Protein AF-M7X7Y0-F1 (afdb_monomer_lite)

Radius of gyration: 31.41 Å; chains: 1; bounding box: 99×61×88 Å

Organism: NCBI:txid885315

Foldseek 3Di:
DDDDDDDDDDDPPPPPPPPPPDPPPPPQDDDDPVLVVVLVVLVVVLVVLVVVLVCLVVDDCPPPNVVSVVVSVVVNVVSVVVNVVSVVVSCVSNVNVVVVVVVVVVVVVVVVVVVVVVVVVVVVVPPDDDDPDDDD

Secondary structure (DSSP, 8-state):
--------------------S-----------HHHHHHHHHHHHHHHHHHHHHHHGGG----SSHHHHHHHHHHHHHHHHHHHHHHHHHHHHHTHHHHHHHHHHHHHHHHHHHHHHHHHHHHHHHTS-----PP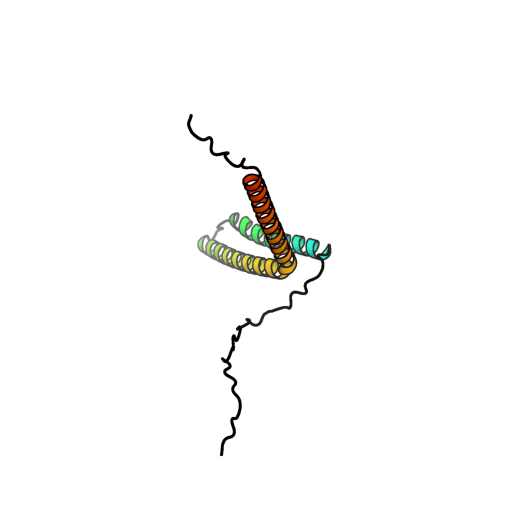P-

pLDDT: mean 76.09, std 19.0, range [36.41, 96.19]

Structure (mmCIF, N/CA/C/O backbone):
data_AF-M7X7Y0-F1
#
_entry.id   AF-M7X7Y0-F1
#
loop_
_atom_site.group_PDB
_atom_site.id
_atom_site.type_symbol
_atom_site.label_atom_id
_atom_site.label_alt_id
_atom_site.label_comp_id
_atom_site.label_asym_id
_atom_site.label_entity_id
_atom_site.label_seq_id
_atom_site.pdbx_PDB_ins_code
_atom_site.Cartn_x
_atom_site.Cartn_y
_atom_site.Cartn_z
_atom_site.occupancy
_atom_site.B_iso_or_equiv
_atom_site.auth_seq_id
_atom_site.auth_comp_id
_atom_site.auth_asym_id
_atom_site.auth_atom_id
_atom_site.pdbx_PDB_model_num
ATOM 1 N N . ILE A 1 1 ? -74.889 20.109 4.303 1.00 41.19 1 ILE A N 1
ATOM 2 C CA . ILE A 1 1 ? -74.676 19.090 5.358 1.00 41.19 1 ILE A CA 1
ATOM 3 C C . ILE A 1 1 ? -73.226 18.652 5.246 1.00 41.19 1 ILE A C 1
ATOM 5 O O . ILE A 1 1 ? -72.771 18.409 4.138 1.00 41.19 1 ILE A O 1
ATOM 9 N N . TRP A 1 2 ? -72.498 18.743 6.352 1.00 36.41 2 TRP A N 1
ATOM 10 C CA . TRP A 1 2 ? -71.048 18.592 6.461 1.00 36.41 2 TRP A CA 1
ATOM 11 C C . TRP A 1 2 ? -70.622 17.116 6.462 1.00 36.41 2 TRP A C 1
ATOM 13 O O . TRP A 1 2 ? -71.328 16.296 7.037 1.00 36.41 2 TRP A O 1
ATOM 23 N N . SER A 1 3 ? -69.446 16.824 5.897 1.00 43.16 3 SER A N 1
ATOM 24 C CA . SER A 1 3 ? -68.538 15.722 6.276 1.00 43.16 3 SER A CA 1
ATOM 25 C C . SER A 1 3 ? -67.193 16.004 5.586 1.00 43.16 3 SER A C 1
ATOM 27 O O . SER A 1 3 ? -67.077 15.802 4.385 1.00 43.16 3 SER A O 1
ATOM 29 N N . LEU A 1 4 ? -66.301 16.815 6.167 1.00 46.25 4 LEU A N 1
ATOM 30 C CA . LEU A 1 4 ? -65.122 16.363 6.927 1.00 46.25 4 LEU A CA 1
ATOM 31 C C . LEU A 1 4 ? -64.569 15.014 6.446 1.00 46.25 4 LEU A C 1
ATOM 33 O O . LEU A 1 4 ? -64.983 13.976 6.944 1.00 46.25 4 LEU A O 1
ATOM 37 N N . ASP A 1 5 ? -63.597 15.071 5.534 1.00 49.19 5 ASP A N 1
ATOM 38 C CA . ASP A 1 5 ? -62.614 14.006 5.352 1.00 49.19 5 ASP A CA 1
ATOM 39 C C . ASP A 1 5 ? -61.228 14.529 5.740 1.00 49.19 5 ASP A C 1
ATOM 41 O O . ASP A 1 5 ? -60.847 15.669 5.460 1.00 49.19 5 ASP A O 1
ATOM 45 N N . GLN A 1 6 ? -60.539 13.689 6.501 1.00 46.81 6 GLN A N 1
ATOM 46 C CA . GLN A 1 6 ? -59.358 13.975 7.299 1.00 46.81 6 GLN A CA 1
ATOM 47 C C . GLN A 1 6 ? -58.113 14.357 6.489 1.00 46.81 6 GLN A C 1
ATOM 49 O O . GLN A 1 6 ? -57.809 13.833 5.424 1.00 46.81 6 GLN A O 1
ATOM 54 N N . THR A 1 7 ? -57.330 15.223 7.122 1.00 46.62 7 THR A N 1
ATOM 55 C CA . THR A 1 7 ? -55.920 15.539 6.886 1.00 46.62 7 THR A CA 1
ATOM 56 C C . THR A 1 7 ? -55.005 14.318 6.735 1.00 46.62 7 THR A C 1
ATOM 58 O O . THR A 1 7 ? -55.013 13.453 7.606 1.00 46.62 7 THR A O 1
ATOM 61 N N . MET A 1 8 ? -54.051 14.381 5.798 1.00 38.62 8 MET A N 1
ATOM 62 C CA . MET A 1 8 ? -52.625 14.262 6.145 1.00 38.62 8 MET A CA 1
ATOM 63 C C . MET A 1 8 ? -51.745 15.062 5.175 1.00 38.62 8 MET A C 1
ATOM 65 O O . MET A 1 8 ? -51.683 14.791 3.980 1.00 38.62 8 MET A O 1
ATOM 69 N N . TYR A 1 9 ? -51.040 16.048 5.733 1.00 43.72 9 TYR A N 1
ATOM 70 C CA . TYR A 1 9 ? -49.826 16.618 5.158 1.00 43.72 9 TYR A CA 1
ATOM 71 C C . TYR A 1 9 ? -48.698 15.582 5.269 1.00 43.72 9 TYR A C 1
ATOM 73 O O . TYR A 1 9 ? -48.505 15.003 6.337 1.00 43.72 9 TYR A O 1
ATOM 81 N N . GLY A 1 10 ? -47.926 15.386 4.199 1.00 39.28 10 GLY A N 1
ATOM 82 C CA . GLY A 1 10 ? -46.721 14.556 4.213 1.00 39.28 10 GLY A CA 1
ATOM 83 C C . GLY A 1 10 ? -45.815 14.858 3.020 1.00 39.28 10 GLY A C 1
ATOM 84 O O . GLY A 1 10 ? -46.200 14.669 1.870 1.00 39.28 10 GLY A O 1
ATOM 85 N N . THR A 1 11 ? -44.617 15.367 3.296 1.00 48.75 11 THR A N 1
ATOM 86 C CA . THR A 1 11 ? -43.561 15.703 2.328 1.00 48.75 11 THR A CA 1
ATOM 87 C C . THR A 1 11 ? -43.019 14.436 1.650 1.00 48.75 11 THR A C 1
ATOM 89 O O . THR A 1 11 ? -42.807 13.440 2.348 1.00 48.75 11 THR A O 1
ATOM 92 N N . PRO A 1 12 ? -42.705 14.430 0.339 1.00 43.41 12 PRO A N 1
ATOM 93 C CA . PRO A 1 12 ? -41.989 13.311 -0.256 1.00 43.41 12 PRO A CA 1
ATOM 94 C C . PRO A 1 12 ? -40.537 13.335 0.233 1.00 43.41 12 PRO A C 1
ATOM 96 O O . PRO A 1 12 ? -39.688 14.025 -0.325 1.00 43.41 12 PRO A O 1
ATOM 99 N N . ASN A 1 13 ? -40.234 12.570 1.281 1.00 48.16 13 ASN A N 1
ATOM 100 C CA . ASN A 1 13 ? -38.856 12.299 1.673 1.00 48.16 13 ASN A CA 1
ATOM 101 C C . ASN A 1 13 ? -38.275 11.222 0.746 1.00 48.16 13 ASN A C 1
ATOM 103 O O . ASN A 1 13 ? -38.129 10.062 1.125 1.00 48.16 13 ASN A O 1
ATOM 107 N N . ARG A 1 14 ? -37.990 11.590 -0.506 1.00 45.66 14 ARG A N 1
ATOM 108 C CA . ARG A 1 14 ? -37.113 10.792 -1.366 1.00 45.66 14 ARG A CA 1
ATOM 109 C C . ARG A 1 14 ? -35.704 11.356 -1.255 1.00 45.66 14 ARG A C 1
ATOM 111 O O . ARG A 1 14 ? -35.215 12.018 -2.160 1.00 45.66 14 ARG A O 1
ATOM 118 N N . CYS A 1 15 ? -35.037 11.054 -0.145 1.00 43.91 15 CYS A N 1
ATOM 119 C CA . CYS A 1 15 ? -33.591 10.883 -0.193 1.00 43.91 15 CYS A CA 1
ATOM 120 C C . CYS A 1 15 ? -33.321 9.592 -0.974 1.00 43.91 15 CYS A C 1
ATOM 122 O O . CYS A 1 15 ? -33.114 8.533 -0.385 1.00 43.91 15 CYS A O 1
ATOM 124 N N . THR A 1 16 ? -33.361 9.662 -2.306 1.00 44.44 16 THR A N 1
ATOM 125 C CA . THR A 1 16 ? -32.628 8.711 -3.142 1.00 44.44 16 THR A CA 1
ATOM 126 C C . THR A 1 16 ? -31.160 8.938 -2.837 1.00 44.44 16 THR A C 1
ATOM 128 O O . THR A 1 16 ? -30.530 9.881 -3.307 1.00 44.44 16 THR A O 1
ATOM 131 N N . ARG A 1 17 ? -30.653 8.128 -1.913 1.00 47.12 17 ARG A N 1
ATOM 132 C CA . ARG A 1 17 ? -29.229 7.963 -1.703 1.00 47.12 17 ARG A CA 1
ATOM 133 C C . ARG A 1 17 ? -28.764 7.204 -2.940 1.00 47.12 17 ARG A C 1
ATOM 135 O O . ARG A 1 17 ? -29.065 6.021 -3.059 1.00 47.12 17 ARG A O 1
ATOM 142 N N . ASP A 1 18 ? -28.126 7.900 -3.874 1.00 40.94 18 ASP A N 1
ATOM 143 C CA . ASP A 1 18 ? -27.363 7.258 -4.941 1.00 40.94 18 ASP A CA 1
ATOM 144 C C . ASP A 1 18 ? -26.208 6.515 -4.267 1.00 40.94 18 ASP A C 1
ATOM 146 O O . ASP A 1 18 ? -25.141 7.065 -3.989 1.00 40.94 18 ASP A O 1
ATOM 150 N N . VAL A 1 19 ? -26.480 5.273 -3.877 1.00 47.00 19 VAL A N 1
ATOM 151 C CA . VAL A 1 19 ? -25.475 4.345 -3.390 1.00 47.00 19 VAL A CA 1
ATOM 152 C C . VAL A 1 19 ? -24.852 3.737 -4.636 1.00 47.00 19 VAL A C 1
ATOM 154 O O . VAL A 1 19 ? -25.443 2.886 -5.291 1.00 47.00 19 VAL A O 1
ATOM 157 N N . SER A 1 20 ? -23.687 4.275 -4.988 1.00 41.56 20 SER A N 1
ATOM 158 C CA . SER A 1 20 ? -22.780 3.752 -6.006 1.00 41.56 20 SER A CA 1
ATOM 159 C C . SER A 1 20 ? -22.721 2.222 -5.947 1.00 41.56 20 SER A C 1
ATOM 161 O O . SER A 1 20 ? -22.429 1.653 -4.895 1.00 41.56 20 SER A O 1
ATOM 163 N N . GLU A 1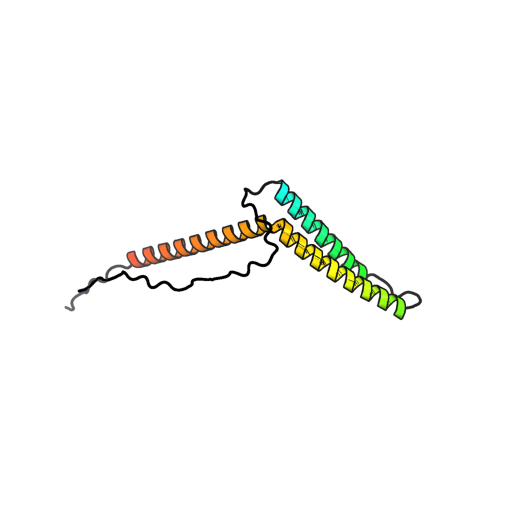 21 ? -22.977 1.580 -7.086 1.00 45.47 21 GLU A N 1
ATOM 164 C CA . GLU A 1 21 ? -22.930 0.133 -7.311 1.00 45.47 21 GLU A CA 1
ATOM 165 C C . GLU A 1 21 ? -21.505 -0.421 -7.128 1.00 45.47 21 GLU A C 1
ATOM 167 O O . GLU A 1 21 ? -20.798 -0.682 -8.091 1.00 45.47 21 GLU A O 1
ATOM 172 N N . GLU A 1 22 ? -21.055 -0.576 -5.884 1.00 43.03 22 GLU A N 1
ATOM 173 C CA . GLU A 1 22 ? -19.995 -1.525 -5.505 1.00 43.03 22 GLU A CA 1
ATOM 174 C C . GLU A 1 22 ? -19.990 -1.781 -3.983 1.00 43.03 22 GLU A C 1
ATOM 176 O O . GLU A 1 22 ? -18.950 -1.949 -3.344 1.00 43.03 22 GLU A O 1
ATOM 181 N N . GLU A 1 23 ? -21.167 -1.804 -3.353 1.00 41.75 23 GLU A N 1
ATOM 182 C CA . GLU A 1 23 ? -21.289 -2.218 -1.954 1.00 41.75 23 GLU A CA 1
ATOM 183 C C . GLU A 1 23 ? -21.222 -3.747 -1.856 1.00 41.75 23 GLU A C 1
ATOM 185 O O . GLU A 1 23 ? -22.228 -4.440 -1.737 1.00 41.75 23 GLU 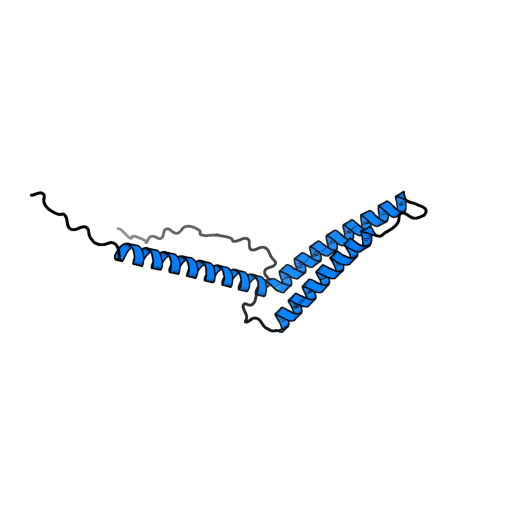A O 1
ATOM 190 N N . THR A 1 24 ? -20.010 -4.307 -1.879 1.00 54.56 24 THR A N 1
ATOM 191 C CA . THR A 1 24 ? -19.786 -5.583 -1.185 1.00 54.56 24 THR A CA 1
ATOM 192 C C . THR A 1 24 ? -20.185 -5.370 0.271 1.00 54.56 24 THR A C 1
ATOM 194 O O . THR A 1 24 ? -19.511 -4.618 0.976 1.00 54.56 24 THR A O 1
ATOM 197 N N . GLU A 1 25 ? -21.284 -5.992 0.703 1.00 55.97 25 GLU A N 1
ATOM 198 C CA . GLU A 1 25 ? -21.741 -5.974 2.092 1.00 55.97 25 GLU A CA 1
ATOM 199 C C . GLU A 1 25 ? -20.566 -6.333 3.011 1.00 55.97 25 GLU A C 1
ATOM 201 O O . GLU A 1 25 ? -20.072 -7.464 3.028 1.00 55.97 25 GLU A O 1
ATOM 206 N N . ILE A 1 26 ? -20.060 -5.346 3.754 1.00 60.38 26 ILE A N 1
ATOM 207 C CA . ILE A 1 26 ? -18.989 -5.576 4.720 1.00 60.38 26 ILE A CA 1
ATOM 208 C C . ILE A 1 26 ? -19.633 -6.320 5.884 1.00 60.38 26 ILE A C 1
ATOM 210 O O . ILE A 1 26 ? -20.260 -5.710 6.749 1.00 60.38 26 ILE A O 1
ATOM 214 N N . VAL A 1 27 ? -19.503 -7.646 5.890 1.00 64.94 27 VAL A N 1
ATOM 215 C CA . VAL A 1 27 ? -19.996 -8.488 6.982 1.00 64.94 27 VAL A CA 1
ATOM 216 C C . VAL A 1 27 ? -19.231 -8.116 8.250 1.00 64.94 27 VAL A C 1
ATOM 218 O O . VAL A 1 27 ? -18.058 -8.469 8.411 1.00 64.94 27 VAL A O 1
ATOM 221 N N . ASP A 1 28 ? -19.886 -7.380 9.147 1.00 71.56 28 ASP A N 1
ATOM 222 C CA . ASP A 1 28 ? -19.315 -7.037 10.443 1.00 71.56 28 ASP A CA 1
ATOM 223 C C . ASP A 1 28 ? -19.215 -8.307 11.294 1.00 71.56 28 ASP A C 1
ATOM 225 O O . ASP A 1 28 ? -20.204 -8.886 11.744 1.00 71.56 28 ASP A O 1
ATOM 229 N N . ARG A 1 29 ? -17.984 -8.791 11.451 1.00 83.75 29 ARG A N 1
ATOM 230 C CA . ARG A 1 29 ? -17.655 -10.017 12.181 1.00 83.75 29 ARG A CA 1
ATOM 231 C C . ARG A 1 29 ? -16.436 -9.804 13.067 1.00 83.75 29 ARG A C 1
ATOM 233 O O . ARG A 1 29 ? -15.643 -8.902 12.791 1.00 83.75 29 ARG A O 1
ATOM 240 N N . PRO A 1 30 ? -16.212 -10.623 14.110 1.00 83.56 30 PRO A N 1
ATOM 241 C CA . PRO A 1 30 ? -14.978 -10.590 14.894 1.00 83.56 30 PRO A CA 1
ATOM 242 C C . PRO A 1 30 ? -13.726 -10.695 14.010 1.00 83.56 30 PRO A C 1
ATOM 244 O O . PRO A 1 30 ? -13.730 -11.389 12.990 1.00 83.56 30 PRO A O 1
ATOM 247 N N . ILE A 1 31 ? -12.661 -9.984 14.402 1.00 86.19 31 ILE A N 1
ATOM 248 C CA . ILE A 1 31 ? -11.365 -10.091 13.717 1.00 86.19 31 ILE A CA 1
ATOM 249 C C . ILE A 1 31 ? -10.805 -11.479 14.012 1.00 86.19 31 ILE A C 1
ATOM 251 O O . ILE A 1 31 ? -10.792 -11.912 15.163 1.00 86.19 31 ILE A O 1
ATOM 255 N N . SER A 1 32 ? -10.336 -12.156 12.973 1.00 89.38 32 SER A N 1
ATOM 256 C CA . SER A 1 32 ? -9.671 -13.450 13.071 1.00 89.38 32 SER A CA 1
ATOM 257 C C . SER A 1 32 ? -8.182 -13.321 12.754 1.00 89.38 32 SER A C 1
ATOM 259 O O . SER A 1 32 ? -7.750 -12.368 12.106 1.00 89.38 32 SER A O 1
ATOM 261 N N . LEU A 1 33 ? -7.389 -14.323 13.144 1.00 89.56 33 LEU A N 1
ATOM 262 C CA . LEU A 1 33 ? -5.967 -14.383 12.791 1.00 89.56 33 LEU A CA 1
ATOM 263 C C . LEU A 1 33 ? -5.749 -14.360 11.268 1.00 89.56 33 LEU A C 1
ATOM 265 O O . LEU A 1 33 ? -4.787 -13.767 10.791 1.00 89.56 33 LEU A O 1
ATOM 269 N N . LYS A 1 34 ? -6.675 -14.948 10.499 1.00 89.19 34 LYS A N 1
ATOM 270 C CA . LYS A 1 34 ? -6.633 -14.951 9.033 1.00 89.19 34 LYS A CA 1
ATOM 271 C C . LYS A 1 34 ? -6.640 -13.534 8.450 1.00 89.19 34 LYS A C 1
ATOM 273 O O . LYS A 1 34 ? -5.956 -13.293 7.465 1.00 89.19 34 LYS A O 1
ATOM 278 N N . ASP A 1 35 ? -7.359 -12.604 9.076 1.00 88.25 35 ASP A N 1
ATOM 279 C CA . ASP A 1 35 ? -7.430 -11.209 8.622 1.00 88.25 35 ASP A CA 1
ATOM 280 C C . ASP A 1 35 ? -6.088 -10.491 8.816 1.00 88.25 35 ASP A C 1
ATOM 282 O O . ASP A 1 35 ? -5.670 -9.704 7.974 1.00 88.25 35 ASP A O 1
ATOM 286 N N . VAL A 1 36 ? -5.371 -10.811 9.897 1.00 89.50 36 VAL A N 1
ATOM 287 C CA . VAL A 1 36 ? -4.026 -10.278 10.161 1.00 89.50 36 VAL A CA 1
ATOM 288 C C . VAL A 1 36 ? -3.001 -10.866 9.191 1.00 89.50 36 VAL A C 1
ATOM 290 O O . VAL A 1 36 ? -2.145 -10.145 8.687 1.00 89.50 36 VAL A O 1
ATOM 293 N N . VAL A 1 37 ? -3.101 -12.162 8.890 1.00 92.69 37 VAL A N 1
ATOM 294 C CA . VAL A 1 37 ? -2.250 -12.802 7.875 1.00 92.69 37 VAL A CA 1
ATOM 295 C C . VAL A 1 37 ? -2.497 -12.181 6.498 1.00 92.69 37 VAL A C 1
ATOM 297 O O . VAL A 1 37 ? -1.538 -11.875 5.793 1.00 92.69 37 VAL A O 1
ATOM 300 N N . GLN A 1 38 ? -3.760 -11.933 6.136 1.00 92.19 38 GLN A N 1
ATOM 301 C CA . GLN A 1 38 ? -4.103 -11.258 4.883 1.00 92.19 38 GLN A CA 1
ATOM 302 C C . GLN A 1 38 ? -3.499 -9.851 4.819 1.00 92.19 38 GLN A C 1
ATOM 304 O O . GLN A 1 38 ? -2.872 -9.516 3.819 1.00 92.19 38 GLN A O 1
ATOM 309 N N . LEU A 1 39 ? -3.605 -9.071 5.899 1.00 93.25 39 LEU A N 1
ATOM 310 C CA . LEU A 1 39 ? -2.992 -7.745 5.994 1.00 93.25 39 LEU A CA 1
ATOM 311 C C . LEU A 1 39 ? -1.481 -7.794 5.722 1.00 93.25 39 LEU A C 1
ATOM 313 O O . LEU A 1 39 ? -0.970 -6.992 4.946 1.00 93.25 39 LEU A O 1
ATOM 317 N N . ILE A 1 40 ? -0.761 -8.728 6.350 1.00 94.00 40 ILE A N 1
ATOM 318 C CA . ILE A 1 40 ? 0.695 -8.871 6.180 1.00 94.00 40 ILE A CA 1
ATOM 319 C C . ILE A 1 40 ? 1.046 -9.236 4.732 1.00 94.00 40 ILE A C 1
ATOM 321 O O . ILE A 1 40 ? 1.991 -8.680 4.165 1.00 94.00 40 ILE A O 1
ATOM 325 N N . ASN A 1 41 ? 0.278 -10.137 4.120 1.00 94.44 41 ASN A N 1
ATOM 326 C CA . ASN A 1 41 ? 0.473 -10.513 2.723 1.00 94.44 41 ASN A CA 1
ATOM 327 C C . ASN A 1 41 ? 0.223 -9.322 1.790 1.00 94.44 41 ASN A C 1
ATOM 329 O O . ASN A 1 41 ? 1.055 -9.044 0.931 1.00 94.44 41 ASN A O 1
ATOM 333 N N . ASP A 1 42 ? -0.864 -8.574 1.998 1.00 92.94 42 ASP A N 1
ATOM 334 C CA . ASP A 1 42 ? -1.183 -7.410 1.170 1.00 92.94 42 ASP A CA 1
ATOM 335 C C . ASP A 1 42 ? -0.111 -6.306 1.311 1.00 92.94 42 ASP A C 1
ATOM 337 O O . ASP A 1 42 ? 0.260 -5.676 0.320 1.00 92.94 42 ASP A O 1
ATOM 341 N N . ILE A 1 43 ? 0.446 -6.096 2.516 1.00 94.50 43 ILE A N 1
ATOM 342 C CA . ILE A 1 43 ? 1.593 -5.187 2.728 1.00 94.50 43 ILE A CA 1
ATOM 343 C C . ILE A 1 43 ? 2.806 -5.660 1.929 1.00 94.50 43 ILE A C 1
ATOM 345 O O . ILE A 1 43 ? 3.490 -4.842 1.315 1.00 94.50 43 ILE A O 1
ATOM 349 N N . SER A 1 44 ? 3.075 -6.965 1.942 1.00 94.94 44 SER A N 1
ATOM 350 C CA . SER A 1 44 ? 4.227 -7.544 1.248 1.00 94.94 44 SER A CA 1
ATOM 351 C C . SER A 1 44 ? 4.138 -7.317 -0.263 1.00 94.94 44 SER A C 1
ATOM 353 O O . SER A 1 44 ? 5.128 -6.916 -0.867 1.00 94.94 44 SER A O 1
ATOM 355 N N . VAL A 1 45 ? 2.945 -7.460 -0.852 1.00 94.62 45 VAL A N 1
ATOM 356 C CA . VAL A 1 45 ? 2.699 -7.182 -2.280 1.00 94.62 45 VAL A CA 1
ATOM 357 C C . VAL A 1 45 ? 2.961 -5.712 -2.621 1.00 94.62 45 VAL A C 1
ATOM 359 O O . VAL A 1 45 ? 3.682 -5.409 -3.570 1.00 94.62 45 VAL A O 1
ATOM 362 N N . VAL A 1 46 ? 2.426 -4.777 -1.826 1.00 95.88 46 VAL A N 1
ATOM 363 C CA . VAL A 1 46 ? 2.668 -3.338 -2.046 1.00 95.88 46 VAL A CA 1
ATOM 364 C C . VAL A 1 46 ? 4.158 -3.010 -1.910 1.00 95.88 46 VAL A C 1
ATOM 366 O O . VAL A 1 46 ? 4.702 -2.243 -2.704 1.00 95.88 46 VAL A O 1
ATOM 369 N N . ALA A 1 47 ? 4.834 -3.598 -0.921 1.00 95.62 47 ALA A N 1
ATOM 370 C CA . ALA A 1 47 ? 6.260 -3.392 -0.700 1.00 95.62 47 ALA A CA 1
ATOM 371 C C . ALA A 1 47 ? 7.111 -3.913 -1.868 1.00 95.62 47 ALA A C 1
ATOM 373 O O . ALA A 1 47 ? 8.069 -3.247 -2.264 1.00 95.62 47 ALA A O 1
ATOM 374 N N . GLU A 1 48 ? 6.755 -5.061 -2.443 1.00 95.00 48 GLU A N 1
ATOM 375 C CA . GLU A 1 48 ? 7.442 -5.628 -3.604 1.00 95.00 48 GLU A CA 1
ATOM 376 C C . GLU A 1 48 ? 7.328 -4.716 -4.832 1.00 95.00 48 GLU A C 1
ATOM 378 O O . GLU A 1 48 ? 8.349 -4.385 -5.440 1.00 95.00 48 GLU A O 1
ATOM 383 N N . ASN A 1 49 ? 6.130 -4.204 -5.127 1.00 93.75 49 ASN A N 1
ATOM 384 C CA . ASN A 1 49 ? 5.919 -3.276 -6.243 1.00 93.75 49 ASN A CA 1
ATOM 385 C C . ASN A 1 49 ? 6.694 -1.959 -6.058 1.00 93.75 49 ASN A C 1
ATOM 387 O O . ASN A 1 49 ? 7.339 -1.470 -6.989 1.00 93.75 49 ASN A O 1
ATOM 391 N N . CYS A 1 50 ? 6.727 -1.420 -4.836 1.00 94.88 50 CYS A N 1
ATOM 392 C CA . CYS A 1 50 ? 7.563 -0.263 -4.505 1.00 94.88 50 CYS A CA 1
ATOM 393 C C . CYS A 1 50 ? 9.063 -0.552 -4.679 1.00 94.88 50 CYS A C 1
ATOM 395 O O . CYS A 1 50 ? 9.811 0.308 -5.147 1.00 94.88 50 CYS A O 1
ATOM 397 N N . ASN A 1 51 ? 9.516 -1.755 -4.320 1.00 94.81 51 ASN A N 1
ATOM 398 C CA . ASN A 1 51 ? 10.912 -2.157 -4.476 1.00 94.81 51 ASN A CA 1
ATOM 399 C C . ASN A 1 51 ? 11.309 -2.301 -5.955 1.00 94.81 51 ASN A C 1
ATOM 401 O O . ASN A 1 51 ? 12.408 -1.893 -6.328 1.00 94.81 51 ASN A O 1
ATOM 405 N N . ILE A 1 52 ? 10.418 -2.820 -6.807 1.00 92.25 52 ILE A N 1
ATOM 406 C CA . ILE A 1 52 ? 10.619 -2.854 -8.265 1.00 92.25 52 ILE A CA 1
ATOM 407 C C . ILE A 1 52 ? 10.808 -1.432 -8.803 1.00 92.25 52 ILE A C 1
ATOM 409 O O . ILE A 1 52 ? 11.785 -1.168 -9.508 1.00 92.25 52 ILE A O 1
ATOM 413 N N . LEU A 1 53 ? 9.929 -0.503 -8.413 1.00 93.56 53 LEU A N 1
ATOM 414 C CA . LEU A 1 53 ? 10.030 0.895 -8.830 1.00 93.56 53 LEU A CA 1
ATOM 415 C C . LEU A 1 53 ? 11.358 1.527 -8.384 1.00 93.56 53 LEU A C 1
ATOM 417 O O . LEU A 1 53 ? 12.028 2.179 -9.186 1.00 93.56 53 LEU A O 1
ATOM 421 N N . ALA A 1 54 ? 11.755 1.308 -7.127 1.00 92.88 54 ALA A N 1
ATOM 422 C CA . ALA A 1 54 ? 12.997 1.838 -6.571 1.00 92.88 54 ALA A CA 1
ATOM 423 C C . ALA A 1 54 ? 14.235 1.299 -7.305 1.00 92.88 54 ALA A C 1
ATOM 425 O O . ALA A 1 54 ? 15.112 2.076 -7.684 1.00 92.88 54 ALA A O 1
ATOM 426 N N . ARG A 1 55 ? 14.281 -0.010 -7.578 1.00 90.88 55 ARG A N 1
ATOM 427 C CA . ARG A 1 55 ? 15.375 -0.646 -8.330 1.00 90.88 55 ARG A CA 1
ATOM 428 C C . ARG A 1 55 ? 15.471 -0.172 -9.774 1.00 90.88 55 ARG A C 1
ATOM 430 O O . ARG A 1 55 ? 16.557 -0.192 -10.342 1.00 90.88 55 ARG A O 1
ATOM 437 N N . GLY A 1 56 ? 14.380 0.319 -10.361 1.00 85.50 56 GLY A N 1
ATOM 438 C CA . GLY A 1 56 ? 14.427 0.950 -11.680 1.00 85.50 56 GLY A CA 1
ATOM 439 C C . GLY A 1 56 ? 15.370 2.164 -11.747 1.00 85.50 56 GLY A C 1
ATOM 440 O O . GLY A 1 56 ? 15.894 2.463 -12.814 1.00 85.50 56 GLY A O 1
ATOM 441 N N . SER A 1 57 ? 15.670 2.812 -10.611 1.00 84.38 57 SER A N 1
ATOM 442 C CA . SER A 1 57 ? 16.659 3.903 -10.549 1.00 84.38 57 SER A CA 1
ATOM 443 C C . SER A 1 57 ? 18.109 3.451 -10.773 1.00 84.38 57 SER A C 1
ATOM 445 O O . SER A 1 57 ? 18.969 4.278 -11.069 1.00 84.38 57 SER A O 1
ATOM 447 N N . GLU A 1 58 ? 18.382 2.149 -10.674 1.00 88.44 58 GLU A N 1
ATOM 448 C CA . GLU A 1 58 ? 19.706 1.556 -10.893 1.00 88.44 58 GLU A CA 1
ATOM 449 C C . GLU A 1 58 ? 19.947 1.203 -12.375 1.00 88.44 58 GLU A C 1
ATOM 451 O O . GLU A 1 58 ? 21.025 0.726 -12.739 1.00 88.44 58 GLU A O 1
ATOM 456 N N . LEU A 1 59 ? 18.957 1.427 -13.249 1.00 87.81 59 LEU A N 1
ATOM 457 C CA . LEU A 1 59 ? 19.050 1.111 -14.673 1.00 87.81 59 LEU A CA 1
ATOM 458 C C . LEU A 1 59 ? 19.972 2.090 -15.411 1.00 87.81 59 LEU A C 1
ATOM 460 O O . LEU A 1 59 ? 19.897 3.307 -15.245 1.00 87.81 59 LEU A O 1
ATOM 464 N N . SER A 1 60 ? 20.825 1.550 -16.283 1.00 86.69 60 SER A N 1
ATOM 465 C CA . SER A 1 60 ? 21.765 2.331 -17.083 1.00 86.69 60 SER A CA 1
ATOM 466 C C . SER A 1 60 ? 21.244 2.604 -18.495 1.00 86.69 60 SER A C 1
ATOM 468 O O . SER A 1 60 ? 20.577 1.789 -19.138 1.00 86.69 60 SER A O 1
ATOM 470 N N . LEU A 1 61 ? 21.590 3.782 -19.010 1.00 84.00 61 LEU A N 1
ATOM 471 C CA . LEU A 1 61 ? 21.377 4.155 -20.400 1.00 84.00 61 LEU A CA 1
ATOM 472 C C . LEU A 1 61 ? 22.486 3.484 -21.219 1.00 84.00 61 LEU A C 1
ATOM 474 O O . LEU A 1 61 ? 23.598 3.995 -21.275 1.00 84.00 61 LEU A O 1
ATOM 478 N N . GLY A 1 62 ? 22.223 2.287 -21.749 1.00 85.38 62 GLY A N 1
ATOM 479 C CA . GLY A 1 62 ? 23.175 1.541 -22.584 1.00 85.38 62 GLY A CA 1
ATOM 480 C C . GLY A 1 62 ? 23.547 2.250 -23.899 1.00 85.38 62 GLY A C 1
ATOM 481 O O . GLY A 1 62 ? 23.495 3.470 -24.016 1.00 85.38 62 GLY A O 1
ATOM 482 N N . GLU A 1 63 ? 23.882 1.481 -24.936 1.00 89.56 63 GLU A N 1
ATOM 483 C CA . GLU A 1 63 ? 24.406 2.012 -26.213 1.00 89.56 63 GLU A CA 1
ATOM 484 C C . GLU A 1 63 ? 23.460 2.983 -26.948 1.00 89.56 63 GLU A C 1
ATOM 486 O O . GLU A 1 63 ? 23.915 3.856 -27.686 1.00 89.56 63 GLU A O 1
ATOM 491 N N . TYR A 1 64 ? 22.147 2.875 -26.716 1.00 92.50 64 TYR A N 1
ATOM 492 C CA . TYR A 1 64 ? 21.119 3.730 -27.318 1.00 92.50 64 TYR A CA 1
ATOM 493 C C . TYR A 1 64 ? 20.354 4.519 -26.244 1.00 92.50 64 TYR A C 1
ATOM 495 O O . TYR A 1 64 ? 19.228 4.159 -25.891 1.00 92.50 64 TYR A O 1
ATOM 503 N N . PRO A 1 65 ? 20.921 5.622 -25.723 1.00 89.00 65 PRO A N 1
ATOM 504 C CA . PRO A 1 65 ? 20.433 6.270 -24.507 1.00 89.00 65 PRO A CA 1
ATOM 505 C C . PRO A 1 65 ? 19.000 6.798 -24.619 1.00 89.00 65 PRO A C 1
ATOM 507 O O . PRO A 1 65 ? 18.238 6.677 -23.668 1.00 89.00 65 PRO A O 1
ATOM 510 N N . LEU A 1 66 ? 18.590 7.326 -25.778 1.00 91.56 66 LEU A N 1
ATOM 511 C CA . LEU A 1 66 ? 17.225 7.834 -25.973 1.00 91.56 66 LEU A CA 1
ATOM 512 C C . LEU A 1 66 ? 16.172 6.717 -25.973 1.00 91.56 66 LEU A C 1
ATOM 514 O O . LEU A 1 66 ? 15.083 6.893 -25.428 1.00 91.56 66 LEU A O 1
ATOM 518 N N . ILE A 1 67 ? 16.497 5.563 -26.562 1.00 91.75 67 ILE A N 1
ATOM 519 C CA . ILE A 1 67 ? 15.598 4.402 -26.595 1.00 91.75 67 ILE A CA 1
ATOM 520 C C . ILE A 1 67 ? 15.501 3.800 -25.193 1.00 91.75 67 ILE A C 1
ATOM 522 O O . ILE A 1 67 ? 14.398 3.573 -24.699 1.00 91.75 67 ILE A O 1
ATOM 526 N N . SER A 1 68 ? 16.642 3.614 -24.525 1.00 91.62 68 SER A N 1
ATOM 527 C CA . SER A 1 68 ? 16.694 3.113 -23.150 1.00 91.62 68 SER A CA 1
ATOM 528 C C . SER A 1 68 ? 15.944 4.031 -22.187 1.00 91.62 68 SER A C 1
ATOM 530 O O . SER A 1 68 ? 15.148 3.553 -21.387 1.00 91.62 68 SER A O 1
ATOM 532 N N . MET A 1 69 ? 16.121 5.350 -22.302 1.00 90.75 69 MET A N 1
ATOM 533 C CA . MET A 1 69 ? 15.418 6.328 -21.469 1.00 90.75 69 MET A CA 1
ATOM 534 C C . MET A 1 69 ? 13.902 6.247 -21.655 1.00 90.75 69 MET A C 1
ATOM 536 O O . MET A 1 69 ? 13.173 6.247 -20.666 1.00 90.75 69 MET A O 1
ATOM 540 N N . LYS A 1 70 ? 13.422 6.140 -22.901 1.00 93.00 70 LYS A N 1
ATOM 541 C CA . LYS A 1 70 ? 11.992 5.963 -23.178 1.00 93.00 70 LYS A CA 1
ATOM 542 C C . LYS A 1 70 ? 11.443 4.718 -22.471 1.00 93.00 70 LYS A C 1
ATOM 544 O O . LYS A 1 70 ? 10.442 4.822 -21.772 1.00 93.00 70 LYS A O 1
ATOM 549 N N . LEU A 1 71 ? 12.114 3.575 -22.618 1.00 91.31 71 LEU A N 1
ATOM 550 C CA . LEU A 1 71 ? 11.685 2.309 -22.012 1.00 91.31 71 LEU A CA 1
ATOM 551 C C . LEU A 1 71 ? 11.693 2.363 -20.479 1.00 91.31 71 LEU A C 1
ATOM 553 O O . LEU A 1 71 ? 10.764 1.872 -19.843 1.00 91.31 71 LEU A O 1
ATOM 557 N N . ILE A 1 72 ? 12.717 2.984 -19.890 1.00 91.81 72 ILE A N 1
ATOM 558 C CA . ILE A 1 72 ? 12.819 3.178 -18.438 1.00 91.81 72 ILE A CA 1
ATOM 559 C C . ILE A 1 72 ? 11.650 4.034 -17.934 1.00 91.81 72 ILE A C 1
ATOM 561 O O . ILE A 1 72 ? 10.996 3.669 -16.959 1.00 91.81 72 ILE A O 1
ATOM 565 N N . LEU A 1 73 ? 11.343 5.142 -18.615 1.00 92.62 73 LEU A N 1
ATOM 566 C CA . LEU A 1 73 ? 10.225 6.015 -18.249 1.00 92.62 73 LEU A CA 1
ATOM 567 C C . LEU A 1 73 ? 8.869 5.312 -18.385 1.00 92.62 73 LEU A C 1
ATOM 569 O O . LEU A 1 73 ? 8.054 5.395 -17.469 1.00 92.62 73 LEU A O 1
ATOM 573 N N . GLU A 1 74 ? 8.631 4.600 -19.489 1.00 94.12 74 GLU A N 1
ATOM 574 C CA . GLU A 1 74 ? 7.402 3.819 -19.691 1.00 94.12 74 GLU A CA 1
ATOM 575 C C . GLU A 1 74 ? 7.237 2.740 -18.609 1.00 94.12 74 GLU A C 1
ATOM 577 O O . GLU A 1 74 ? 6.148 2.576 -18.057 1.00 94.12 74 GLU A O 1
ATOM 582 N N . GLY A 1 75 ? 8.327 2.054 -18.249 1.00 93.75 75 GLY A N 1
ATOM 583 C CA . GLY A 1 75 ? 8.348 1.079 -17.160 1.00 93.75 75 GLY A CA 1
ATOM 584 C C . GLY A 1 75 ? 8.017 1.699 -15.803 1.00 93.75 75 GLY A C 1
ATOM 585 O O . GLY A 1 75 ? 7.160 1.182 -15.090 1.00 93.75 75 GLY A O 1
ATOM 586 N N . HIS A 1 76 ? 8.630 2.838 -15.465 1.00 94.06 76 HIS A N 1
ATOM 587 C CA . HIS A 1 76 ? 8.330 3.554 -14.223 1.00 94.06 76 HIS A CA 1
ATOM 588 C C . HIS A 1 76 ? 6.872 4.009 -14.134 1.00 94.06 76 HIS A C 1
ATOM 590 O O . HIS A 1 76 ? 6.270 3.859 -13.073 1.00 94.06 76 HIS A O 1
ATOM 596 N N . ILE A 1 77 ? 6.295 4.525 -15.225 1.00 95.19 77 ILE A N 1
ATOM 597 C CA . ILE A 1 77 ? 4.875 4.911 -15.264 1.00 95.19 77 ILE A CA 1
ATOM 598 C C . ILE A 1 77 ? 3.996 3.688 -14.974 1.00 95.19 77 ILE A C 1
ATOM 600 O O . ILE A 1 77 ? 3.173 3.732 -14.064 1.00 95.19 77 ILE A O 1
ATOM 604 N N . LYS A 1 78 ? 4.243 2.567 -15.663 1.00 95.44 78 LYS A N 1
ATOM 605 C CA . LYS A 1 78 ? 3.491 1.322 -15.453 1.00 95.44 78 LYS A CA 1
ATOM 606 C C . LYS A 1 78 ? 3.590 0.806 -14.015 1.00 95.44 78 LYS A C 1
ATOM 608 O O . LYS A 1 78 ? 2.580 0.420 -13.436 1.00 95.44 78 LYS A O 1
ATOM 613 N N . SER A 1 79 ? 4.781 0.824 -13.413 1.00 94.75 79 SER A N 1
ATOM 614 C CA . SER A 1 79 ? 4.947 0.409 -12.014 1.00 94.75 79 SER A CA 1
ATOM 615 C C . SER A 1 79 ? 4.231 1.340 -11.032 1.00 94.75 79 SER A C 1
ATOM 617 O O . SER A 1 79 ? 3.741 0.872 -10.009 1.00 94.75 79 SER A O 1
ATOM 619 N N . ILE A 1 80 ? 4.143 2.645 -11.318 1.00 95.44 80 ILE A N 1
ATOM 620 C CA . ILE A 1 80 ? 3.366 3.583 -10.491 1.00 95.44 80 ILE A CA 1
ATOM 621 C C . ILE A 1 80 ? 1.874 3.229 -10.538 1.00 95.44 80 ILE A C 1
ATOM 623 O O . ILE A 1 80 ? 1.232 3.194 -9.485 1.00 95.44 80 ILE A O 1
ATOM 627 N N . ASP A 1 81 ? 1.342 2.919 -11.721 1.00 96.12 81 ASP A N 1
ATOM 628 C CA . ASP A 1 81 ? -0.060 2.514 -11.879 1.00 96.12 81 ASP A CA 1
ATOM 629 C C . ASP A 1 81 ? -0.354 1.197 -11.130 1.00 96.12 81 ASP A C 1
ATOM 631 O O . ASP A 1 81 ? -1.330 1.103 -10.383 1.00 96.12 81 ASP A O 1
ATOM 635 N N . GLU A 1 82 ? 0.541 0.208 -11.231 1.00 94.62 82 GLU A N 1
ATOM 636 C CA . GLU A 1 82 ? 0.437 -1.071 -10.505 1.00 94.62 82 GLU A CA 1
ATOM 637 C C . GLU A 1 82 ? 0.471 -0.885 -8.974 1.00 94.62 82 GLU A C 1
ATOM 639 O O . GLU A 1 82 ? -0.235 -1.584 -8.233 1.00 94.62 82 GLU A O 1
ATOM 644 N N . ILE A 1 83 ? 1.256 0.076 -8.471 1.00 96.19 83 ILE A N 1
ATOM 645 C CA . ILE A 1 83 ? 1.281 0.435 -7.044 1.00 96.19 83 ILE A CA 1
ATOM 646 C C . ILE A 1 83 ? -0.062 1.036 -6.615 1.00 96.19 83 ILE A C 1
ATOM 648 O O . ILE A 1 83 ? -0.579 0.656 -5.561 1.00 96.19 83 ILE A O 1
ATOM 652 N N . ASP A 1 84 ? -0.651 1.938 -7.403 1.00 96.00 84 ASP A N 1
ATOM 653 C CA . ASP A 1 84 ? -1.953 2.535 -7.074 1.00 96.00 84 ASP A CA 1
ATOM 654 C C . ASP A 1 84 ? -3.069 1.477 -7.032 1.00 96.00 84 ASP A C 1
ATOM 656 O O . ASP A 1 84 ? -3.859 1.435 -6.080 1.00 96.00 84 ASP A O 1
ATOM 660 N N . GLU A 1 85 ? -3.092 0.556 -7.998 1.00 95.25 85 GLU A N 1
ATOM 661 C CA . GLU A 1 85 ? -4.007 -0.592 -7.985 1.00 95.25 85 GLU A CA 1
ATOM 662 C C . GLU A 1 85 ? -3.796 -1.481 -6.753 1.00 95.25 85 GLU A C 1
ATOM 664 O O . GLU A 1 85 ? -4.758 -1.832 -6.060 1.00 95.25 85 GLU A O 1
ATOM 669 N N . SER A 1 86 ? -2.541 -1.772 -6.408 1.00 93.94 86 SER A N 1
ATOM 670 C CA . SER A 1 86 ? -2.199 -2.566 -5.220 1.00 93.94 86 SER A CA 1
ATOM 671 C C . SER A 1 86 ? -2.657 -1.889 -3.927 1.00 93.94 86 SER A C 1
ATOM 673 O O . SER A 1 86 ? -3.191 -2.545 -3.032 1.00 93.94 86 SER A O 1
ATOM 675 N N . ILE A 1 87 ? -2.526 -0.562 -3.830 1.00 94.50 87 ILE A N 1
ATOM 676 C CA . ILE A 1 87 ? -3.011 0.224 -2.686 1.00 94.50 87 ILE A CA 1
ATOM 677 C C . ILE A 1 87 ? -4.543 0.200 -2.612 1.00 94.50 87 ILE A C 1
ATOM 679 O O . ILE A 1 87 ? -5.106 0.116 -1.513 1.00 94.50 87 ILE A O 1
ATOM 683 N N . LYS A 1 88 ? -5.240 0.277 -3.751 1.00 94.19 88 LYS A N 1
ATOM 684 C CA . LYS A 1 88 ? -6.708 0.163 -3.804 1.00 94.19 88 LYS A CA 1
ATOM 685 C C . LYS A 1 88 ? -7.170 -1.211 -3.320 1.00 94.19 88 LYS A C 1
ATOM 687 O O . LYS A 1 88 ? -8.060 -1.277 -2.468 1.00 94.19 88 LYS A O 1
ATOM 692 N N . ILE A 1 89 ? -6.529 -2.283 -3.783 1.00 92.69 89 ILE A N 1
ATOM 693 C CA . ILE A 1 89 ? -6.818 -3.659 -3.354 1.00 92.69 89 ILE A CA 1
ATOM 694 C C . ILE A 1 89 ? -6.512 -3.836 -1.864 1.00 92.69 89 ILE A C 1
ATOM 696 O O . ILE A 1 89 ? -7.373 -4.310 -1.126 1.00 92.69 89 ILE A O 1
ATOM 700 N N . PHE A 1 90 ? -5.354 -3.366 -1.391 1.00 93.19 90 PHE A N 1
ATOM 701 C CA . PHE A 1 90 ? -4.996 -3.368 0.031 1.00 93.19 90 PHE A CA 1
ATOM 702 C C . PHE A 1 90 ? -6.092 -2.710 0.878 1.00 93.19 90 PHE A C 1
ATOM 704 O O . PHE A 1 90 ? -6.549 -3.277 1.873 1.00 93.19 90 PHE A O 1
ATOM 711 N N . LYS A 1 91 ? -6.562 -1.524 0.472 1.00 91.06 91 LYS A N 1
ATOM 712 C CA . LYS A 1 91 ? -7.637 -0.819 1.181 1.00 91.06 91 LYS A CA 1
ATOM 713 C C . LYS A 1 91 ? -8.932 -1.625 1.175 1.00 91.06 91 LYS A C 1
ATOM 715 O O . LYS A 1 91 ? -9.546 -1.715 2.233 1.00 91.06 91 LYS A O 1
ATOM 720 N N . LYS A 1 92 ? -9.321 -2.206 0.031 1.00 89.62 92 LYS A N 1
ATOM 721 C CA . LYS A 1 92 ? -10.548 -3.009 -0.141 1.00 89.62 92 LYS A CA 1
ATOM 722 C C . LYS A 1 92 ? -10.523 -4.283 0.711 1.00 89.62 92 LYS A C 1
ATOM 724 O O . LYS A 1 92 ? -11.479 -4.551 1.434 1.00 89.62 92 LYS A O 1
ATOM 729 N N . ASN A 1 93 ? -9.413 -5.014 0.705 1.00 88.75 93 ASN A N 1
ATOM 730 C CA . ASN A 1 93 ? -9.255 -6.252 1.471 1.00 88.75 93 ASN A CA 1
ATOM 731 C C . ASN A 1 93 ? -9.261 -6.002 2.986 1.00 88.75 93 ASN A C 1
ATOM 733 O O . ASN A 1 93 ? -9.799 -6.800 3.752 1.00 88.75 93 ASN A O 1
ATOM 737 N N . ASN A 1 94 ? -8.711 -4.865 3.424 1.00 89.56 94 ASN A N 1
ATOM 738 C CA . ASN A 1 94 ? -8.511 -4.559 4.841 1.00 89.56 94 ASN A CA 1
ATOM 739 C C . ASN A 1 94 ? -9.563 -3.599 5.428 1.00 89.56 94 ASN A C 1
ATOM 741 O O . ASN A 1 94 ? -9.391 -3.112 6.550 1.00 89.56 94 ASN A O 1
ATOM 745 N N . VAL A 1 95 ? -10.677 -3.341 4.726 1.00 88.88 95 VAL A N 1
ATOM 746 C CA . VAL A 1 95 ? -11.739 -2.418 5.181 1.00 88.88 95 VAL A CA 1
ATOM 747 C C . VAL A 1 95 ? -12.251 -2.762 6.582 1.00 88.88 95 VAL A C 1
ATOM 749 O O . VAL A 1 95 ? -12.428 -1.860 7.403 1.00 88.88 95 VAL A O 1
ATOM 752 N N . LEU A 1 96 ? -12.452 -4.048 6.889 1.00 86.50 96 LEU A N 1
ATOM 753 C CA . LEU A 1 96 ? -12.954 -4.490 8.196 1.00 86.50 96 LEU A CA 1
ATOM 754 C C . LEU A 1 96 ? -12.016 -4.065 9.340 1.00 86.50 96 LEU A C 1
ATOM 756 O O . LEU A 1 96 ? -12.467 -3.514 10.346 1.00 86.50 96 LEU A O 1
ATOM 760 N N . LEU A 1 97 ? -10.708 -4.281 9.170 1.00 86.56 97 LEU A N 1
ATOM 761 C CA . LEU A 1 97 ? -9.686 -3.887 10.144 1.00 86.56 97 LEU A CA 1
ATOM 762 C C . LEU A 1 97 ? -9.627 -2.363 10.284 1.00 86.56 97 LEU A C 1
ATOM 764 O O . LEU A 1 97 ? -9.657 -1.837 11.399 1.00 86.56 97 LEU A O 1
ATOM 768 N N . ILE A 1 98 ? -9.615 -1.650 9.156 1.00 86.56 98 ILE A N 1
ATOM 769 C CA . ILE A 1 98 ? -9.574 -0.183 9.116 1.00 86.56 98 ILE A CA 1
ATOM 770 C C . ILE A 1 98 ? -10.779 0.416 9.853 1.00 86.56 98 ILE A C 1
ATOM 772 O O . ILE A 1 98 ? -10.624 1.357 10.637 1.00 86.56 98 ILE A O 1
ATOM 776 N N . ASN A 1 99 ? -11.978 -0.121 9.630 1.00 87.00 99 ASN A N 1
ATOM 777 C CA . ASN A 1 99 ? -13.198 0.368 10.265 1.00 87.00 99 ASN A CA 1
ATOM 778 C C . ASN A 1 99 ? -13.185 0.126 11.775 1.00 87.00 99 ASN A C 1
ATOM 780 O O . ASN A 1 99 ? -13.475 1.051 12.535 1.00 87.00 99 ASN A O 1
ATOM 784 N N . LYS A 1 100 ? -12.757 -1.058 12.224 1.00 85.69 100 LYS A N 1
ATOM 785 C CA . LYS A 1 100 ? -12.646 -1.359 13.658 1.00 85.69 100 LYS A CA 1
ATOM 786 C C . LYS A 1 100 ? -11.636 -0.474 14.378 1.00 85.69 100 LYS A C 1
ATOM 788 O O . LYS A 1 100 ? -11.922 0.003 15.475 1.00 85.69 100 LYS A O 1
ATOM 793 N N . ILE A 1 101 ? -10.498 -0.181 13.750 1.0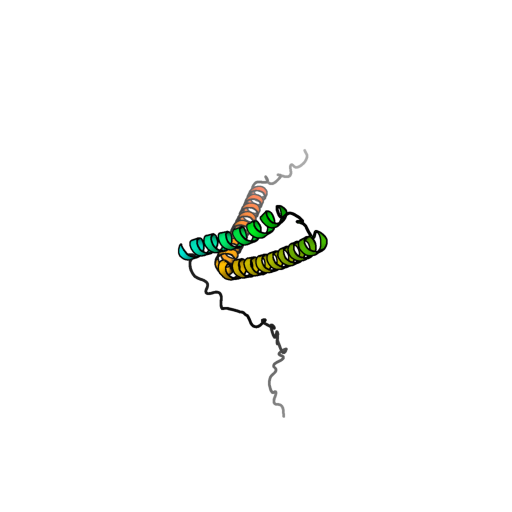0 86.31 101 ILE A N 1
ATOM 794 C CA . ILE A 1 101 ? -9.516 0.764 14.300 1.00 86.31 101 ILE A CA 1
ATOM 795 C C . ILE A 1 101 ? -10.129 2.167 14.410 1.00 86.31 101 ILE A C 1
ATOM 797 O O . ILE A 1 101 ? -10.045 2.800 15.463 1.00 86.31 101 ILE A O 1
ATOM 801 N N . LYS A 1 102 ? -10.806 2.649 13.360 1.00 86.19 102 LYS A N 1
ATOM 802 C CA . LYS A 1 102 ? -11.487 3.956 13.384 1.00 86.19 102 LYS A CA 1
ATOM 803 C C . LYS A 1 102 ? -12.561 4.030 14.469 1.00 86.19 102 LYS A C 1
ATOM 805 O O . LYS A 1 102 ? -12.713 5.076 15.101 1.00 86.19 102 LYS A O 1
ATOM 810 N N . GLU A 1 103 ? -13.306 2.953 14.694 1.00 85.38 103 GLU A N 1
ATOM 811 C CA . GLU A 1 103 ? -14.266 2.880 15.794 1.00 85.38 103 GLU A CA 1
ATOM 812 C C . GLU A 1 103 ? -13.597 2.922 17.164 1.00 85.38 103 GLU A C 1
ATOM 814 O O . GLU A 1 103 ? -14.047 3.689 18.014 1.00 85.38 103 GLU A O 1
ATOM 819 N N . SER A 1 104 ? -12.518 2.161 17.367 1.00 82.50 104 SER A N 1
ATOM 820 C CA . SER A 1 104 ? -11.747 2.178 18.617 1.00 82.50 104 SER A CA 1
ATOM 821 C C . SER A 1 104 ? -11.273 3.593 18.948 1.00 82.50 104 SER A C 1
ATOM 823 O O . SER A 1 104 ? -11.564 4.113 20.023 1.00 82.50 104 SER A O 1
ATOM 825 N N . ILE A 1 105 ? -10.674 4.279 17.970 1.00 83.12 105 ILE A N 1
ATOM 826 C CA . ILE A 1 105 ? -10.214 5.669 18.112 1.00 83.12 105 ILE A CA 1
ATOM 827 C C . ILE A 1 105 ? -11.379 6.608 18.464 1.00 83.12 105 ILE A C 1
ATOM 829 O O . ILE A 1 105 ? -11.244 7.516 19.288 1.00 83.12 105 ILE A O 1
ATOM 833 N N . ARG A 1 106 ? -12.557 6.416 17.856 1.00 78.94 106 ARG A N 1
ATOM 834 C CA . ARG A 1 106 ? -13.751 7.216 18.180 1.00 78.94 106 ARG A CA 1
ATOM 835 C C . ARG A 1 106 ? -14.235 6.977 19.611 1.00 78.94 106 ARG A C 1
ATOM 837 O O . ARG A 1 106 ? -14.690 7.940 20.228 1.00 78.94 106 ARG A O 1
ATOM 844 N N . ARG A 1 107 ? -14.165 5.741 20.116 1.00 77.75 107 ARG A N 1
ATOM 845 C CA . ARG A 1 107 ? -14.560 5.388 21.491 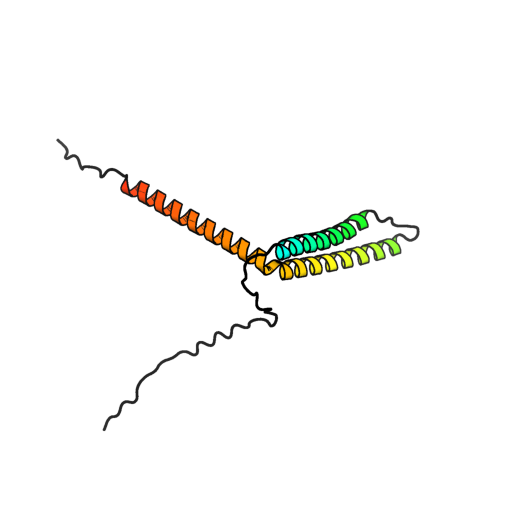1.00 77.75 107 ARG A CA 1
ATOM 846 C C . ARG A 1 107 ? -13.595 5.993 22.508 1.00 77.75 107 ARG A C 1
ATOM 848 O O . ARG A 1 107 ? -14.054 6.751 23.357 1.00 77.75 107 ARG A O 1
ATOM 855 N N . GLU A 1 108 ? -12.288 5.824 22.322 1.00 78.75 108 GLU A N 1
ATOM 856 C CA . GLU A 1 108 ? -11.266 6.446 23.182 1.00 78.75 108 GLU A CA 1
ATOM 857 C C . GLU A 1 108 ? -11.417 7.973 23.251 1.00 78.75 108 GLU A C 1
ATOM 859 O O . GLU A 1 108 ? -11.354 8.581 24.317 1.00 78.75 108 GLU A O 1
ATOM 864 N N . ASN A 1 109 ? -11.676 8.623 22.113 1.00 79.31 109 ASN A N 1
ATOM 865 C CA . ASN A 1 109 ? -11.883 10.072 22.074 1.00 79.31 109 ASN A CA 1
ATOM 866 C C . ASN A 1 109 ? -13.209 10.522 22.709 1.00 79.31 109 ASN A C 1
ATOM 868 O O . ASN A 1 109 ? -13.365 11.708 23.012 1.00 79.31 109 ASN A O 1
ATOM 872 N N . ARG A 1 110 ? -14.203 9.638 22.845 1.00 74.25 110 ARG A N 1
ATOM 873 C CA . ARG A 1 110 ? -15.433 9.928 23.601 1.00 74.25 110 ARG A CA 1
ATOM 874 C C . ARG A 1 110 ? -15.183 9.778 25.095 1.00 74.25 110 ARG A C 1
ATOM 876 O O . ARG A 1 110 ? -15.569 10.672 25.836 1.00 74.25 110 ARG A O 1
ATOM 883 N N . GLU A 1 111 ? -14.496 8.719 25.506 1.00 72.50 111 GLU A N 1
ATOM 884 C CA . GLU A 1 111 ? -14.129 8.483 26.907 1.00 72.50 111 GLU A CA 1
ATOM 885 C C . GLU A 1 111 ? -13.264 9.620 27.456 1.00 72.50 111 GLU A C 1
ATOM 887 O O . GLU A 1 111 ? -13.635 10.228 28.454 1.00 72.50 111 GLU A O 1
ATOM 892 N N . LYS A 1 112 ? -12.223 10.045 26.725 1.00 76.56 112 LYS A N 1
ATOM 893 C CA . LYS A 1 112 ? -11.399 11.208 27.112 1.00 76.56 112 LYS A CA 1
ATOM 894 C C . LYS A 1 112 ? -12.224 12.481 27.334 1.00 76.56 112 LYS A C 1
ATOM 896 O O . LYS A 1 112 ? -11.988 13.212 28.289 1.00 76.56 112 LYS A O 1
ATOM 901 N N . ARG A 1 113 ? -13.223 12.736 26.480 1.00 72.88 113 ARG A N 1
ATOM 902 C CA . ARG A 1 113 ? -14.117 13.901 26.615 1.00 72.88 113 ARG A CA 1
ATOM 903 C C . ARG A 1 113 ? -15.025 13.808 27.839 1.00 72.88 113 ARG A C 1
ATOM 905 O O . ARG A 1 113 ? -15.319 14.834 28.448 1.00 72.88 113 ARG A O 1
ATOM 912 N N . ILE A 1 114 ? -15.487 12.607 28.175 1.00 71.12 114 ILE A N 1
ATOM 913 C CA . ILE A 1 114 ? -16.316 12.368 29.360 1.00 71.12 114 ILE A CA 1
ATOM 914 C C . ILE A 1 114 ? -15.469 12.543 30.622 1.00 71.12 114 ILE A C 1
ATOM 916 O O . ILE A 1 114 ? -15.877 13.290 31.508 1.00 71.12 114 ILE A O 1
ATOM 920 N N . ASP A 1 115 ? -14.267 11.970 30.658 1.00 66.44 115 ASP A N 1
ATOM 921 C CA . ASP A 1 115 ? -13.331 12.111 31.777 1.00 66.44 115 ASP A CA 1
ATOM 922 C C . ASP A 1 115 ? -12.947 13.576 32.024 1.00 66.44 115 ASP A C 1
ATOM 924 O O . ASP A 1 115 ? -12.903 14.038 33.166 1.00 66.44 115 ASP A O 1
ATOM 928 N N . GLU A 1 116 ? -12.691 14.343 30.962 1.00 73.56 116 GLU A N 1
ATOM 929 C CA . GLU A 1 116 ? -12.423 15.782 31.059 1.00 73.56 116 GLU A CA 1
ATOM 930 C C . GLU A 1 116 ? -13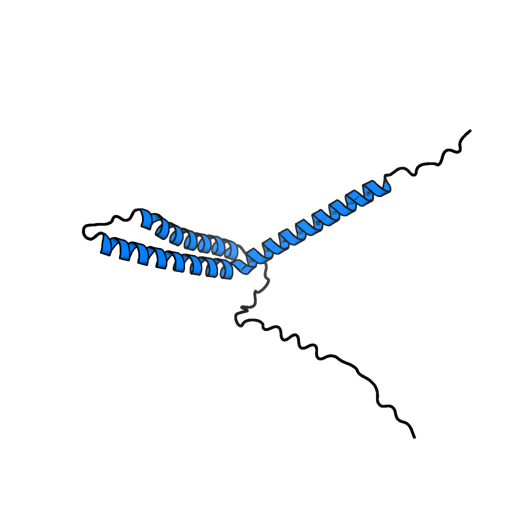.636 16.566 31.577 1.00 73.56 116 GLU A C 1
ATOM 932 O O . GLU A 1 116 ? -13.480 17.487 32.382 1.00 73.56 116 GLU A O 1
ATOM 937 N N . ALA A 1 117 ? -14.847 16.211 31.142 1.00 70.94 117 ALA A N 1
ATOM 938 C CA . ALA A 1 117 ? -16.073 16.837 31.626 1.00 70.94 117 ALA A CA 1
ATOM 939 C C . ALA A 1 117 ? -16.351 16.493 33.100 1.00 70.94 117 ALA A C 1
ATOM 941 O O . ALA A 1 117 ? -16.784 17.361 33.858 1.00 70.94 117 ALA A O 1
ATOM 942 N N . GLU A 1 118 ? -16.079 15.259 33.529 1.00 66.06 118 GLU A N 1
ATOM 943 C CA . GLU A 1 118 ? -16.241 14.834 34.921 1.00 66.06 118 GLU A CA 1
ATOM 944 C C . GLU A 1 118 ? -15.210 15.502 35.840 1.00 66.06 118 GLU A C 1
ATOM 946 O O . GLU A 1 118 ? -15.560 15.972 36.925 1.00 66.06 118 GLU A O 1
ATOM 951 N N . LYS A 1 119 ? -13.956 15.635 35.388 1.00 68.81 119 LYS A N 1
ATOM 952 C CA . LYS A 1 119 ? -12.923 16.402 36.103 1.00 68.81 119 LYS A CA 1
ATOM 953 C C . LYS A 1 119 ? -13.329 17.866 36.287 1.00 68.81 119 LYS A C 1
ATOM 955 O O . LYS A 1 119 ? -13.249 18.371 37.403 1.00 68.81 119 LYS A O 1
ATOM 960 N N . LYS A 1 120 ? -13.853 18.516 35.241 1.00 68.69 120 LYS A N 1
ATOM 961 C CA . LYS A 1 120 ? -14.346 19.905 35.323 1.00 68.69 120 LYS A CA 1
ATOM 962 C C . LYS A 1 120 ? -15.504 20.068 36.309 1.00 68.69 120 LYS A C 1
ATOM 964 O O . LYS A 1 120 ? -15.508 21.022 37.077 1.00 68.69 120 LYS A O 1
ATOM 969 N N . LYS A 1 121 ? -16.453 19.125 36.343 1.00 65.25 121 LYS A N 1
ATOM 970 C CA . LYS A 1 121 ? -17.554 19.149 37.326 1.00 65.25 121 LYS A CA 1
ATOM 971 C C . LYS A 1 121 ? -17.048 19.035 38.765 1.00 65.25 121 LYS A C 1
ATOM 973 O O . LYS A 1 121 ? -17.485 19.796 39.622 1.00 65.25 121 LYS A O 1
ATOM 978 N N . LYS A 1 122 ? -16.083 18.146 39.023 1.00 60.28 122 LYS A N 1
ATOM 979 C CA . LYS A 1 122 ? -15.463 17.999 40.353 1.00 60.28 122 LYS A CA 1
ATOM 980 C C . LYS A 1 122 ? -14.709 19.263 40.788 1.00 60.28 122 LYS A C 1
ATOM 982 O O . LYS A 1 122 ? -14.727 19.608 41.967 1.00 60.28 122 LYS A O 1
ATOM 987 N N . GLU A 1 123 ? -14.079 19.978 39.858 1.00 61.25 123 GLU A N 1
ATOM 988 C CA . GLU A 1 123 ? -13.430 21.272 40.129 1.00 61.25 123 GLU A CA 1
ATOM 989 C C . GLU A 1 123 ? -14.433 22.411 40.396 1.00 61.25 123 GLU A C 1
ATOM 991 O O . GLU A 1 123 ? -14.147 23.321 41.175 1.00 61.25 123 GLU A O 1
ATOM 996 N N . GLU A 1 124 ? -15.618 22.377 39.782 1.00 59.03 124 GLU A N 1
ATOM 997 C CA . GLU A 1 124 ? -16.680 23.360 40.034 1.00 59.03 124 GLU A CA 1
ATOM 998 C C . GLU A 1 124 ? -17.395 23.126 41.372 1.00 59.03 124 GLU A C 1
ATOM 1000 O O . GLU A 1 124 ? -17.652 24.092 42.091 1.00 59.03 124 GLU A O 1
ATOM 1005 N N . GLU A 1 125 ? -17.640 21.870 41.756 1.00 58.47 125 GLU A N 1
ATOM 1006 C CA . GLU A 1 125 ? -18.262 21.514 43.044 1.00 58.47 125 GLU A CA 1
ATOM 1007 C C . GLU A 1 125 ? -17.335 21.743 44.251 1.00 58.47 125 GLU A C 1
ATOM 1009 O O . GLU A 1 125 ? -17.805 21.962 45.366 1.00 58.47 125 GLU A O 1
ATOM 1014 N N . THR A 1 126 ? -16.014 21.739 44.047 1.00 57.19 126 THR A N 1
ATOM 1015 C CA . THR A 1 126 ? -15.023 21.973 45.115 1.00 57.19 126 THR A CA 1
ATOM 1016 C C . THR A 1 126 ? -14.673 23.448 45.328 1.00 57.19 126 THR A C 1
ATOM 1018 O O . THR A 1 126 ? -13.884 23.763 46.225 1.00 57.19 126 THR A O 1
ATOM 1021 N N . LYS A 1 127 ? -15.266 24.387 44.572 1.00 52.09 127 LYS A N 1
ATOM 1022 C CA . LYS A 1 127 ? -15.091 25.823 44.844 1.00 52.09 127 LYS A CA 1
ATOM 1023 C C . LYS A 1 127 ? -15.827 26.207 46.135 1.00 52.09 127 LYS A C 1
ATOM 1025 O O . LYS A 1 127 ? -17.051 26.110 46.183 1.00 52.09 127 LYS A O 1
ATOM 1030 N N . PRO A 1 128 ? -15.125 26.701 47.173 1.00 54.38 128 PRO A N 1
ATOM 1031 C CA . PRO A 1 128 ? -15.773 27.083 48.417 1.00 54.38 128 PRO A CA 1
ATOM 1032 C C . PRO A 1 128 ? -16.705 28.275 48.186 1.00 54.38 128 PRO A C 1
ATOM 1034 O O . PRO A 1 128 ? -16.310 29.309 47.636 1.00 54.38 128 PRO A O 1
ATOM 1037 N N . GLU A 1 129 ? -17.948 28.130 48.635 1.00 58.00 129 GLU A N 1
ATOM 1038 C CA . GLU A 1 129 ? -18.956 29.181 48.612 1.00 58.00 129 GLU A CA 1
ATOM 1039 C C . GLU A 1 129 ? -18.456 30.361 49.467 1.00 58.00 129 GLU A C 1
ATOM 1041 O O . GLU A 1 129 ? -18.270 30.251 50.683 1.00 58.00 129 GLU A O 1
ATOM 1046 N N . ARG A 1 130 ? -18.150 31.501 48.829 1.00 57.91 130 ARG A N 1
ATOM 1047 C CA . ARG A 1 130 ? -17.656 32.693 49.536 1.00 57.91 130 ARG A CA 1
ATOM 1048 C C . ARG A 1 130 ? -18.745 33.195 50.486 1.00 57.91 130 ARG A C 1
ATOM 1050 O O . ARG A 1 130 ? -19.676 33.877 50.057 1.00 57.91 130 ARG A O 1
ATOM 1057 N N . ARG A 1 131 ? -18.600 32.925 51.790 1.00 59.84 131 ARG A N 1
ATOM 1058 C CA . ARG A 1 131 ? -19.365 33.619 52.839 1.00 59.84 131 ARG A CA 1
ATOM 1059 C C . ARG A 1 131 ? -19.163 35.123 52.661 1.00 59.84 131 ARG A C 1
ATOM 1061 O O . ARG A 1 131 ? -18.046 35.618 52.786 1.00 59.84 131 ARG A O 1
ATOM 1068 N N . LYS A 1 132 ? -20.244 35.853 52.372 1.00 59.38 132 LYS A N 1
ATOM 1069 C CA . LYS A 1 132 ? -20.239 37.319 52.402 1.00 59.38 132 LYS A CA 1
ATOM 1070 C C . LYS A 1 132 ? -19.993 37.754 53.847 1.00 59.38 132 LYS A C 1
ATOM 1072 O O . LYS A 1 132 ? -20.889 37.645 54.681 1.00 59.38 132 LYS A O 1
ATOM 1077 N N . THR A 1 133 ? -18.787 38.215 54.158 1.00 54.72 133 THR A N 1
ATOM 1078 C CA . THR A 1 133 ? -18.517 38.908 55.418 1.00 54.72 133 THR A CA 1
ATOM 1079 C C . THR A 1 133 ? -19.152 40.296 55.345 1.00 54.72 133 THR A C 1
ATOM 1081 O O . THR A 1 133 ? -18.928 41.051 54.399 1.00 54.72 133 THR A O 1
ATOM 1084 N N . ARG A 1 134 ? -20.019 40.611 56.313 1.00 57.00 134 ARG A N 1
ATOM 1085 C CA . ARG A 1 134 ? -20.581 41.958 56.485 1.00 57.00 134 ARG A CA 1
ATOM 1086 C C . ARG A 1 134 ? -19.465 42.879 57.012 1.00 57.00 134 ARG A C 1
ATOM 1088 O O . ARG A 1 134 ? -18.719 42.422 57.878 1.00 57.00 134 ARG A O 1
ATOM 1095 N N . PRO A 1 135 ? -19.323 44.118 56.511 1.00 62.00 135 PRO A N 1
ATOM 1096 C CA . PRO A 1 135 ? -18.351 45.064 57.056 1.00 62.00 135 PRO A CA 1
ATOM 1097 C C . PRO A 1 135 ? -18.736 45.469 58.489 1.00 62.00 135 PRO A C 1
ATOM 1099 O O . PRO A 1 135 ? -19.927 45.562 58.794 1.00 62.00 135 PRO A O 1
ATOM 1102 N N . LEU A 1 136 ? -17.707 45.631 59.331 1.00 51.66 136 LEU A N 1
ATOM 1103 C CA . LEU A 1 136 ? -17.769 46.074 60.731 1.00 51.66 136 LEU A CA 1
ATOM 1104 C C . LEU A 1 136 ? -18.259 47.520 60.850 1.00 51.66 136 LEU A C 1
ATOM 1106 O O . LEU A 1 136 ? -17.842 48.341 60.002 1.00 51.66 136 LEU A O 1
#

Sequence (136 aa):
IWSLDQTMYGTPNRCTRDVSEEETEIVDRPISLKDVVQLINDISVVAENCNILARGSELSLGEYPLISMKLILEGHIKSIDEIDESIKIFKKNNVLLINKIKESIRRENREKRIDEAEKKKKEEETKPERRKTRPL